Protein AF-A0A3M2EL88-F1 (afdb_monomer_lite)

Sequence (67 aa):
MTTWVEIELVDEKGEPVGGEAYWIRTASGRAITGRLDRQGRARVRGIDPGPCEITFPDLNATDWAQV

Radius of gyration: 11.99 Å; chains: 1; bounding box: 33×22×25 Å

pLDDT: mean 89.77, std 8.36, range [63.94, 97.25]

Foldseek 3Di:
DKAKDKFFDAAPVRQGDFFFKKWKQAPVRDIDIDTGHPRNMDMGIRGDPDDMDMDRVVDPPVRDDDD

Structure (mmCIF, N/CA/C/O backbone):
data_AF-A0A3M2EL88-F1
#
_entry.id   AF-A0A3M2EL88-F1
#
loop_
_atom_site.group_PDB
_atom_site.id
_atom_site.type_symbol
_atom_site.label_atom_id
_atom_site.label_alt_id
_atom_site.label_comp_id
_atom_site.label_asym_id
_atom_site.label_entity_id
_atom_site.label_seq_id
_atom_site.pdbx_PDB_ins_code
_atom_site.Cartn_x
_atom_site.Cartn_y
_atom_site.Cartn_z
_atom_site.occupancy
_atom_site.B_iso_or_equiv
_atom_site.auth_seq_id
_atom_site.auth_comp_id
_atom_site.auth_asym_id
_atom_site.auth_atom_id
_atom_site.pdbx_PDB_model_num
ATOM 1 N N . MET A 1 1 ? 19.045 -4.518 -5.095 1.00 71.69 1 MET A N 1
ATOM 2 C CA . MET A 1 1 ? 18.305 -4.797 -3.844 1.00 71.69 1 MET A CA 1
ATOM 3 C C . MET A 1 1 ? 16.845 -4.521 -4.114 1.00 71.69 1 MET A C 1
ATOM 5 O O . MET A 1 1 ? 16.559 -3.491 -4.701 1.00 71.69 1 MET A O 1
ATOM 9 N N . THR A 1 2 ? 15.954 -5.424 -3.726 1.00 84.88 2 THR A N 1
ATOM 10 C CA . THR A 1 2 ? 14.506 -5.240 -3.877 1.00 84.88 2 THR A CA 1
ATOM 11 C C . THR A 1 2 ? 13.850 -5.231 -2.507 1.00 84.88 2 THR A C 1
ATOM 13 O O . THR A 1 2 ? 14.236 -6.018 -1.641 1.00 84.88 2 THR A O 1
ATOM 16 N N . THR A 1 3 ? 12.856 -4.375 -2.322 1.00 92.88 3 THR A N 1
ATOM 17 C CA . THR A 1 3 ? 12.077 -4.235 -1.092 1.00 92.88 3 THR A CA 1
ATOM 18 C C . THR A 1 3 ? 10.679 -4.833 -1.268 1.00 92.88 3 THR A C 1
ATOM 20 O O . THR A 1 3 ? 10.387 -5.553 -2.236 1.00 92.88 3 THR A O 1
ATOM 23 N N . TRP A 1 4 ? 9.821 -4.583 -0.283 1.00 93.94 4 TRP A N 1
ATOM 24 C CA . TRP A 1 4 ? 8.414 -4.944 -0.296 1.00 93.94 4 TRP A CA 1
ATOM 25 C C . TRP A 1 4 ? 7.574 -3.793 0.260 1.00 93.94 4 TRP A C 1
ATOM 27 O O . TRP A 1 4 ? 8.073 -2.980 1.035 1.00 93.94 4 TRP A O 1
ATOM 37 N N . VAL A 1 5 ? 6.305 -3.765 -0.135 1.00 92.94 5 VAL A N 1
ATOM 38 C CA . VAL A 1 5 ? 5.253 -2.896 0.403 1.00 92.94 5 VAL A CA 1
ATOM 39 C C . VAL A 1 5 ? 4.097 -3.791 0.832 1.00 92.94 5 VAL A C 1
ATOM 41 O O . VAL A 1 5 ? 3.786 -4.777 0.158 1.00 92.94 5 VAL A O 1
ATOM 44 N N . GLU A 1 6 ? 3.490 -3.474 1.966 1.00 94.88 6 GLU A N 1
ATOM 45 C CA . GLU A 1 6 ? 2.249 -4.088 2.425 1.00 94.88 6 GLU A CA 1
ATOM 46 C C . GLU A 1 6 ? 1.205 -2.992 2.561 1.00 94.88 6 GLU A C 1
ATOM 48 O O . GLU A 1 6 ? 1.503 -1.898 3.035 1.00 94.88 6 GLU A O 1
ATOM 53 N N . ILE A 1 7 ? 0.017 -3.286 2.058 1.00 94.62 7 ILE A N 1
ATOM 54 C CA . ILE A 1 7 ? -1.145 -2.416 2.072 1.00 94.62 7 ILE A CA 1
ATOM 55 C C . ILE A 1 7 ? -2.147 -3.076 3.004 1.00 94.62 7 ILE A C 1
ATOM 57 O O . ILE A 1 7 ? -2.413 -4.270 2.852 1.00 94.62 7 ILE A O 1
ATOM 61 N N . GLU A 1 8 ? -2.697 -2.300 3.928 1.00 95.38 8 GLU A N 1
ATOM 62 C CA . GLU A 1 8 ? -3.837 -2.666 4.758 1.00 95.38 8 GLU A CA 1
ATOM 63 C C . GLU A 1 8 ? -4.892 -1.572 4.611 1.00 95.38 8 GLU A C 1
ATOM 65 O O . GLU A 1 8 ? -4.579 -0.386 4.718 1.00 95.38 8 GLU A O 1
ATOM 70 N N . LEU A 1 9 ? -6.121 -1.977 4.308 1.00 93.50 9 LEU A N 1
ATOM 71 C CA . LEU A 1 9 ? -7.268 -1.093 4.198 1.00 93.50 9 LEU A CA 1
ATOM 72 C C . LEU A 1 9 ? -8.340 -1.545 5.184 1.00 93.50 9 LEU A C 1
ATOM 74 O O . LEU A 1 9 ? -8.822 -2.681 5.134 1.00 93.50 9 LEU A O 1
ATOM 78 N N . VAL A 1 10 ? -8.721 -0.619 6.051 1.00 93.31 10 VAL A N 1
ATOM 79 C CA . VAL A 1 10 ? -9.795 -0.771 7.027 1.00 93.31 10 VAL A CA 1
ATOM 80 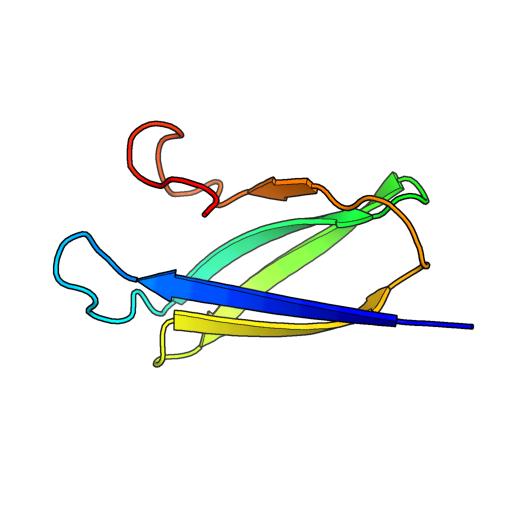C C . VAL A 1 10 ? -10.768 0.393 6.886 1.00 93.31 10 VAL A C 1
ATOM 82 O O . VAL A 1 10 ? -10.379 1.473 6.439 1.00 93.31 10 VAL A O 1
ATOM 85 N N . ASP A 1 11 ? -12.027 0.171 7.240 1.00 89.69 11 ASP A N 1
ATOM 86 C CA . ASP A 1 11 ? -13.039 1.223 7.274 1.00 89.69 11 ASP A CA 1
ATOM 87 C C . ASP A 1 11 ? -12.943 2.079 8.554 1.00 89.69 11 ASP A C 1
ATOM 89 O O . ASP A 1 11 ? -12.075 1.882 9.409 1.00 89.69 11 ASP A O 1
ATOM 93 N N . GLU A 1 12 ? -13.865 3.031 8.717 1.00 87.56 12 GLU A N 1
ATOM 94 C CA . GLU A 1 12 ? -13.926 3.926 9.885 1.00 87.56 12 GLU A CA 1
ATOM 95 C C . GLU A 1 12 ? -14.108 3.194 11.227 1.00 87.56 12 GLU A C 1
ATOM 97 O O . GLU A 1 12 ? -13.821 3.754 12.288 1.00 87.56 12 GLU A O 1
ATOM 102 N N . LYS A 1 13 ? -14.597 1.950 11.205 1.00 90.69 13 LYS A N 1
ATOM 103 C CA . LYS A 1 13 ? -14.781 1.103 12.390 1.00 90.69 13 LYS A CA 1
ATOM 104 C C . LYS A 1 13 ? -13.594 0.167 12.621 1.00 90.69 13 LYS A C 1
ATOM 106 O O . LYS A 1 13 ? -13.587 -0.552 13.621 1.00 90.69 13 LYS A O 1
ATOM 111 N N . GLY A 1 14 ? -12.599 0.185 11.735 1.00 90.44 14 GLY A N 1
ATOM 112 C CA . GLY A 1 14 ? -11.464 -0.728 11.752 1.00 90.44 14 GLY A CA 1
ATOM 113 C C . GLY A 1 14 ? -11.772 -2.102 11.149 1.00 90.44 14 GLY A C 1
ATOM 114 O O . GLY A 1 14 ? -10.992 -3.032 11.356 1.00 90.44 14 GLY A O 1
ATOM 115 N N . GLU A 1 15 ? -12.889 -2.268 10.433 1.00 93.88 15 GLU A N 1
ATOM 116 C CA . GLU A 1 15 ? -13.213 -3.522 9.753 1.00 93.88 15 GLU A CA 1
ATOM 117 C C . GLU A 1 15 ? -12.440 -3.622 8.425 1.00 93.88 15 GLU A C 1
ATOM 119 O O . GLU A 1 15 ? -12.349 -2.640 7.686 1.00 93.88 15 GLU A O 1
ATOM 124 N N . PRO A 1 16 ? -11.859 -4.789 8.091 1.00 95.94 16 PRO A N 1
ATOM 125 C CA . PRO A 1 16 ? -11.051 -4.938 6.887 1.00 95.94 16 PRO A CA 1
ATOM 126 C C . PRO A 1 16 ? -11.890 -4.811 5.613 1.00 95.94 16 PRO A C 1
ATOM 128 O O . PRO A 1 16 ? -12.883 -5.521 5.434 1.00 95.94 16 PRO A O 1
ATOM 131 N N . VAL A 1 17 ? -11.427 -3.985 4.676 1.00 93.88 17 VAL A N 1
ATOM 132 C CA . VAL A 1 17 ? -12.091 -3.777 3.383 1.00 93.88 17 VAL A CA 1
ATOM 133 C C . VAL A 1 17 ? -11.394 -4.618 2.316 1.00 93.88 17 VAL A C 1
ATOM 135 O O . VAL A 1 17 ? -10.411 -4.216 1.697 1.00 93.88 17 VAL A O 1
ATOM 138 N N . GLY A 1 18 ? -11.873 -5.848 2.136 1.00 95.31 18 GLY A N 1
ATOM 139 C CA . GLY A 1 18 ? -11.310 -6.787 1.169 1.00 95.31 18 GLY A CA 1
ATOM 140 C C . GLY A 1 18 ? -11.809 -6.597 -0.264 1.00 95.31 18 GLY A C 1
ATOM 141 O O . GLY A 1 18 ? -12.918 -6.133 -0.499 1.00 95.31 18 GLY A O 1
ATOM 142 N N . GLY A 1 19 ? -11.015 -7.044 -1.240 1.00 95.19 19 GLY A N 1
ATOM 143 C CA . GLY A 1 19 ? -11.406 -7.072 -2.654 1.00 95.19 19 GLY A CA 1
ATOM 144 C C . GLY A 1 19 ? -11.230 -5.759 -3.422 1.00 95.19 19 GLY A C 1
ATOM 145 O O . GLY A 1 19 ? -11.308 -5.795 -4.655 1.00 95.19 19 GLY A O 1
ATOM 146 N N . GLU A 1 20 ? -10.930 -4.653 -2.739 1.00 95.25 20 GLU A N 1
ATOM 147 C CA . GLU A 1 20 ? -10.668 -3.353 -3.364 1.00 95.25 20 GLU A CA 1
ATOM 148 C C . GLU A 1 20 ? -9.457 -3.399 -4.289 1.00 95.25 20 GLU A C 1
ATOM 150 O O . GLU A 1 20 ? -8.449 -4.058 -4.003 1.00 95.25 20 GLU A O 1
ATOM 155 N N . ALA A 1 21 ? -9.562 -2.709 -5.424 1.00 96.00 21 ALA A N 1
ATOM 156 C CA . ALA A 1 21 ? -8.437 -2.536 -6.324 1.00 96.00 21 ALA A CA 1
ATOM 157 C C . ALA A 1 21 ? -7.416 -1.582 -5.700 1.00 96.00 21 ALA A C 1
ATOM 159 O O . ALA A 1 21 ? -7.775 -0.563 -5.121 1.00 96.00 21 ALA A O 1
ATOM 160 N N . TYR A 1 22 ? -6.133 -1.889 -5.868 1.00 95.00 22 TYR A N 1
ATOM 161 C CA . TYR A 1 22 ? -5.049 -0.983 -5.510 1.00 95.00 22 TYR A CA 1
ATOM 162 C C . TYR A 1 22 ? -4.133 -0.749 -6.707 1.00 95.00 22 TYR A C 1
ATOM 164 O O . TYR A 1 22 ? -3.956 -1.611 -7.579 1.00 95.00 22 TYR A O 1
ATOM 172 N N . TRP A 1 23 ? -3.501 0.417 -6.712 1.00 95.38 23 TRP A N 1
ATOM 173 C CA . TRP A 1 23 ? -2.478 0.797 -7.669 1.00 95.38 23 TRP A CA 1
ATOM 174 C C . TRP A 1 23 ? -1.287 1.418 -6.936 1.00 95.38 23 TRP A C 1
ATOM 176 O O . TRP A 1 23 ? -1.461 2.251 -6.050 1.00 95.38 23 TRP A O 1
ATOM 186 N N . ILE A 1 24 ? -0.075 0.993 -7.296 1.00 93.69 24 ILE A N 1
ATOM 187 C CA . ILE A 1 24 ? 1.187 1.468 -6.726 1.00 93.69 24 ILE A CA 1
ATOM 188 C C . ILE A 1 24 ? 2.057 2.041 -7.844 1.00 93.69 24 ILE A C 1
ATOM 190 O O . ILE A 1 24 ? 2.366 1.329 -8.804 1.00 93.69 24 ILE A O 1
ATOM 194 N N . ARG A 1 25 ? 2.532 3.278 -7.682 1.00 94.31 25 ARG A N 1
ATOM 195 C CA . ARG A 1 25 ? 3.662 3.820 -8.447 1.00 94.31 25 ARG A CA 1
ATOM 196 C C . ARG A 1 25 ? 4.939 3.634 -7.657 1.00 94.31 25 ARG A C 1
ATOM 198 O O . ARG A 1 25 ? 5.072 4.199 -6.577 1.00 94.31 25 ARG A O 1
ATOM 205 N N . THR A 1 26 ? 5.888 2.882 -8.197 1.00 92.25 26 THR A N 1
ATOM 206 C CA . THR A 1 26 ? 7.222 2.765 -7.598 1.00 92.25 26 THR A CA 1
ATOM 207 C C . THR A 1 26 ? 8.075 4.000 -7.893 1.00 92.25 26 THR A C 1
ATOM 209 O O . THR A 1 26 ? 7.794 4.764 -8.822 1.00 92.25 26 THR A O 1
ATOM 212 N N . ALA A 1 27 ? 9.186 4.147 -7.169 1.00 90.31 27 ALA A N 1
ATOM 213 C CA . ALA A 1 27 ? 10.181 5.193 -7.417 1.00 90.31 27 ALA A CA 1
ATOM 214 C C . ALA A 1 27 ? 10.765 5.156 -8.842 1.00 90.31 27 ALA A C 1
ATOM 216 O O . ALA A 1 27 ? 11.131 6.191 -9.393 1.00 90.31 27 ALA A O 1
ATOM 217 N N . SER A 1 28 ? 10.821 3.971 -9.458 1.00 88.75 28 SER A N 1
ATOM 218 C CA . SER A 1 28 ? 11.252 3.776 -10.847 1.00 88.75 28 SER A CA 1
ATOM 219 C C . SER A 1 28 ? 10.186 4.148 -11.887 1.00 88.75 28 SER A C 1
ATOM 221 O O . SER A 1 28 ? 10.448 4.067 -13.084 1.00 88.75 28 SER A O 1
ATOM 223 N N . GLY A 1 29 ? 8.984 4.546 -11.457 1.00 88.44 29 GLY A N 1
ATOM 224 C CA . GLY A 1 29 ? 7.854 4.860 -12.334 1.00 88.44 29 GLY A CA 1
ATOM 225 C C . GLY A 1 29 ? 7.059 3.634 -12.789 1.00 88.44 29 GLY A C 1
ATOM 226 O O . GLY A 1 29 ? 6.135 3.772 -13.590 1.00 88.44 29 GLY A O 1
ATOM 227 N N . ARG A 1 30 ? 7.374 2.435 -12.282 1.00 91.50 30 ARG A N 1
ATOM 228 C CA . ARG A 1 30 ? 6.607 1.223 -12.583 1.00 91.50 30 ARG A CA 1
ATOM 229 C C . ARG A 1 30 ? 5.250 1.286 -11.885 1.00 91.50 30 ARG A C 1
ATOM 231 O O . ARG A 1 30 ? 5.171 1.536 -10.685 1.00 91.50 30 ARG A O 1
ATOM 238 N N . ALA A 1 31 ? 4.198 0.990 -12.641 1.00 92.69 31 ALA A N 1
ATOM 239 C CA . ALA A 1 31 ? 2.860 0.775 -12.111 1.00 92.69 31 ALA A CA 1
ATOM 240 C C . ALA A 1 31 ? 2.674 -0.696 -11.713 1.00 92.69 31 ALA A C 1
ATOM 242 O O . ALA A 1 31 ? 2.988 -1.604 -12.491 1.00 92.69 31 ALA A O 1
ATOM 243 N N . ILE A 1 32 ? 2.154 -0.934 -10.512 1.00 94.25 32 ILE A N 1
ATOM 244 C CA . ILE A 1 32 ? 1.770 -2.259 -10.022 1.00 94.25 32 ILE A CA 1
ATOM 245 C C . ILE A 1 32 ? 0.309 -2.201 -9.598 1.00 94.25 32 ILE A C 1
ATOM 247 O O . ILE A 1 32 ? -0.071 -1.330 -8.824 1.00 94.25 32 ILE A O 1
ATOM 251 N N . THR A 1 33 ? -0.498 -3.143 -10.075 1.00 95.56 33 THR A N 1
ATOM 252 C CA . THR A 1 33 ? -1.916 -3.247 -9.727 1.00 95.56 33 THR A CA 1
ATOM 253 C C . THR A 1 33 ? -2.237 -4.585 -9.091 1.00 95.56 33 THR A C 1
ATOM 255 O O . THR A 1 33 ? -1.5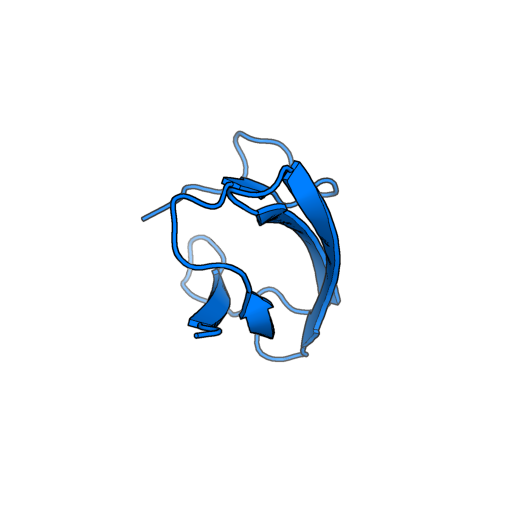36 -5.580 -9.296 1.00 95.56 33 THR A O 1
ATOM 258 N N . GLY A 1 34 ? -3.317 -4.611 -8.322 1.00 95.69 34 GLY A N 1
ATOM 259 C CA . GLY A 1 34 ? -3.876 -5.837 -7.777 1.00 95.69 34 GLY A CA 1
ATOM 260 C C . GLY A 1 34 ? -5.175 -5.571 -7.034 1.00 95.69 34 GLY A C 1
ATOM 261 O O . GLY A 1 34 ? -5.768 -4.500 -7.162 1.00 95.69 34 GLY A O 1
ATOM 262 N N . ARG A 1 35 ? -5.616 -6.569 -6.270 1.00 96.75 35 ARG A N 1
ATOM 263 C CA . ARG A 1 35 ? -6.755 -6.459 -5.358 1.00 96.75 35 ARG A CA 1
ATOM 264 C C . ARG A 1 35 ? -6.357 -6.914 -3.966 1.00 96.75 35 ARG A C 1
ATOM 266 O O . ARG A 1 35 ? -5.537 -7.826 -3.835 1.00 96.75 35 ARG A O 1
ATOM 273 N N . LEU A 1 36 ? -6.942 -6.283 -2.956 1.00 97.00 36 LEU A N 1
ATOM 274 C CA . LEU A 1 36 ? -6.798 -6.707 -1.571 1.00 97.00 36 LEU A CA 1
ATOM 275 C C . LEU A 1 36 ? -7.420 -8.092 -1.372 1.00 97.00 36 LEU A C 1
ATOM 277 O O . LEU A 1 36 ? -8.416 -8.454 -2.006 1.00 97.00 36 LEU A O 1
ATOM 281 N N . ASP A 1 37 ? -6.830 -8.875 -0.477 1.00 96.69 37 ASP A N 1
ATOM 282 C CA . ASP A 1 37 ? -7.390 -10.144 -0.040 1.00 96.69 37 ASP A CA 1
ATOM 283 C C . ASP A 1 37 ? -8.656 -9.934 0.814 1.00 96.69 37 ASP A C 1
ATOM 285 O O . ASP A 1 37 ? -9.096 -8.814 1.069 1.00 96.69 37 ASP A O 1
ATOM 289 N N . ARG A 1 38 ? -9.271 -11.027 1.282 1.00 96.06 38 ARG A N 1
ATOM 290 C CA . ARG A 1 38 ? -10.478 -10.959 2.130 1.00 96.06 38 ARG A CA 1
ATOM 291 C C . ARG A 1 38 ? -10.256 -10.289 3.490 1.00 96.06 38 ARG A C 1
ATOM 293 O O . ARG A 1 38 ? -11.230 -10.024 4.179 1.00 96.06 38 ARG A O 1
ATOM 300 N N . GLN A 1 39 ? -9.008 -10.075 3.890 1.00 96.25 39 GLN A N 1
ATOM 301 C CA . GLN A 1 39 ? -8.629 -9.415 5.135 1.00 96.25 39 GLN A CA 1
ATOM 302 C C . GLN A 1 39 ? -8.227 -7.955 4.888 1.00 96.25 39 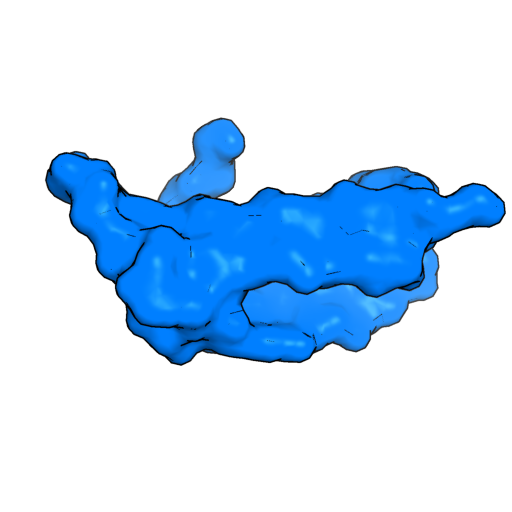GLN A C 1
ATOM 304 O O . GLN A 1 39 ? -7.644 -7.347 5.775 1.00 96.25 39 GLN A O 1
ATOM 309 N N . GLY A 1 40 ? -8.514 -7.398 3.705 1.00 96.00 40 GLY A N 1
ATOM 310 C CA . GLY A 1 40 ? -8.181 -6.013 3.379 1.00 96.00 40 GLY A CA 1
ATOM 311 C C . GLY A 1 40 ? -6.686 -5.786 3.191 1.00 96.00 40 GLY A C 1
ATOM 312 O O . GLY A 1 40 ? -6.214 -4.671 3.381 1.00 96.00 40 GLY A O 1
ATOM 313 N N . ARG A 1 41 ? -5.914 -6.827 2.837 1.00 97.25 41 ARG A N 1
ATOM 314 C CA . ARG A 1 41 ? -4.453 -6.730 2.733 1.00 97.25 41 ARG A CA 1
ATOM 315 C C . ARG A 1 41 ? -3.911 -7.129 1.373 1.00 97.25 41 ARG A C 1
ATOM 317 O O . ARG A 1 41 ? -4.427 -8.022 0.705 1.00 97.25 41 ARG A O 1
ATOM 324 N N . ALA A 1 42 ? -2.801 -6.515 0.988 1.00 96.88 42 ALA A N 1
ATOM 325 C CA . ALA A 1 42 ? -1.989 -6.962 -0.135 1.00 96.88 42 ALA A CA 1
ATOM 326 C C . ALA A 1 42 ? -0.509 -6.778 0.171 1.00 96.88 42 ALA A C 1
ATOM 328 O O . ALA A 1 42 ? -0.093 -5.751 0.699 1.00 96.88 42 ALA A O 1
ATOM 329 N N . ARG A 1 43 ? 0.311 -7.759 -0.213 1.00 95.81 43 ARG A N 1
ATOM 330 C CA . ARG A 1 43 ? 1.764 -7.677 -0.068 1.00 95.81 43 ARG A CA 1
ATOM 331 C C . ARG A 1 43 ? 2.438 -7.788 -1.420 1.00 95.81 43 ARG A C 1
ATOM 333 O O . ARG A 1 43 ? 2.359 -8.821 -2.084 1.00 95.81 43 ARG A O 1
ATOM 340 N N . VAL A 1 44 ? 3.173 -6.748 -1.788 1.00 94.00 44 VAL A N 1
ATOM 341 C CA . VAL A 1 44 ? 3.913 -6.671 -3.046 1.00 94.00 44 VAL A CA 1
ATOM 342 C C . VAL A 1 44 ? 5.406 -6.748 -2.755 1.00 94.00 44 VAL A C 1
ATOM 344 O O . VAL A 1 44 ? 5.941 -5.987 -1.954 1.00 94.00 44 VAL A O 1
ATOM 347 N N . ARG A 1 45 ? 6.096 -7.688 -3.402 1.00 93.88 45 ARG A N 1
ATOM 348 C CA . ARG A 1 45 ? 7.555 -7.860 -3.315 1.00 93.88 45 ARG A CA 1
ATOM 349 C C . ARG A 1 45 ? 8.209 -7.456 -4.632 1.00 93.88 45 ARG A C 1
ATOM 351 O O . ARG A 1 45 ? 7.541 -7.396 -5.659 1.00 93.88 45 ARG A O 1
ATOM 358 N N . GLY A 1 46 ? 9.524 -7.252 -4.613 1.00 91.00 46 GLY A N 1
ATOM 359 C CA . GLY A 1 46 ? 10.261 -6.913 -5.831 1.00 91.00 46 GLY A CA 1
ATOM 360 C C . GLY A 1 46 ? 10.128 -5.438 -6.207 1.00 91.00 46 GLY A C 1
ATOM 361 O O . GLY A 1 46 ? 10.238 -5.106 -7.382 1.00 91.00 46 GLY A O 1
ATOM 362 N N . ILE A 1 47 ? 9.844 -4.578 -5.225 1.00 90.00 47 ILE A N 1
ATOM 363 C CA . ILE A 1 47 ? 9.732 -3.135 -5.432 1.00 90.00 47 ILE A CA 1
ATOM 364 C C . ILE A 1 47 ? 11.119 -2.504 -5.333 1.00 90.00 47 ILE A C 1
ATOM 366 O O . ILE A 1 47 ? 11.948 -2.914 -4.516 1.00 90.00 47 ILE A O 1
ATOM 370 N N . ASP A 1 48 ? 11.386 -1.532 -6.199 1.00 89.06 48 ASP A N 1
ATOM 371 C CA . ASP A 1 48 ? 12.621 -0.763 -6.133 1.00 89.06 48 ASP A CA 1
ATOM 372 C C . ASP A 1 48 ? 12.608 0.122 -4.877 1.00 89.06 48 ASP A C 1
ATOM 374 O O . ASP A 1 48 ? 11.599 0.779 -4.607 1.00 89.06 48 ASP A O 1
ATOM 378 N N . PRO A 1 49 ? 13.698 0.160 -4.094 1.00 89.56 49 PRO A N 1
ATOM 379 C CA . PRO A 1 49 ? 13.770 1.005 -2.909 1.00 89.56 49 PRO A CA 1
ATOM 380 C C . PRO A 1 49 ? 13.573 2.481 -3.277 1.00 89.56 49 PRO A C 1
ATOM 382 O O . PRO A 1 49 ? 14.217 2.991 -4.193 1.00 89.56 49 PRO A O 1
ATOM 385 N N . GLY A 1 50 ? 12.710 3.170 -2.533 1.00 89.31 50 GLY A N 1
ATOM 386 C CA . GLY A 1 50 ? 12.406 4.583 -2.740 1.00 89.31 50 GLY A CA 1
ATOM 387 C C . GLY A 1 50 ? 10.942 4.915 -2.437 1.00 89.31 50 GLY A C 1
ATOM 388 O O . GLY A 1 50 ? 10.195 4.040 -1.990 1.00 89.31 50 GLY A O 1
ATOM 389 N N . PRO A 1 51 ? 10.527 6.174 -2.662 1.00 89.44 51 PRO A N 1
ATOM 390 C CA . PRO A 1 51 ? 9.149 6.591 -2.449 1.00 89.44 51 PRO A CA 1
ATOM 391 C C . PRO A 1 51 ? 8.210 5.830 -3.386 1.00 89.44 51 PRO A C 1
ATOM 393 O O . PRO A 1 51 ? 8.492 5.672 -4.574 1.00 89.44 51 PRO A O 1
ATOM 396 N N . CYS A 1 52 ? 7.090 5.371 -2.840 1.00 90.94 52 CYS A N 1
ATOM 397 C CA . CYS A 1 52 ? 6.004 4.787 -3.608 1.00 90.94 52 CYS A CA 1
ATOM 398 C C . CYS A 1 52 ? 4.725 5.570 -3.329 1.00 90.94 52 CYS A C 1
ATOM 400 O O . CYS A 1 52 ? 4.516 6.028 -2.208 1.00 90.94 52 CYS A O 1
ATOM 402 N N . GLU A 1 53 ? 3.873 5.698 -4.336 1.00 91.50 53 GLU A N 1
ATOM 403 C CA . GLU A 1 53 ? 2.529 6.251 -4.178 1.00 91.50 53 GLU A CA 1
ATOM 404 C C . GLU A 1 53 ? 1.519 5.127 -4.305 1.00 91.50 53 GLU A C 1
ATOM 406 O O . GLU A 1 53 ? 1.640 4.294 -5.203 1.00 91.50 53 GLU A O 1
ATOM 411 N N . ILE A 1 54 ? 0.539 5.105 -3.409 1.00 91.69 54 ILE A N 1
ATOM 412 C CA . ILE A 1 54 ? -0.499 4.080 -3.351 1.00 91.69 54 ILE A CA 1
ATOM 413 C C . ILE A 1 54 ? -1.846 4.779 -3.501 1.00 91.69 54 ILE A C 1
ATOM 415 O O . ILE A 1 54 ? -2.062 5.857 -2.953 1.00 91.69 54 ILE A O 1
ATOM 419 N N . THR A 1 55 ? -2.744 4.180 -4.274 1.00 91.62 55 THR A N 1
ATOM 420 C CA . THR A 1 55 ? -4.107 4.677 -4.477 1.00 91.62 55 THR A CA 1
ATOM 421 C C . THR A 1 55 ? -5.079 3.510 -4.616 1.00 91.62 55 THR A C 1
ATOM 423 O O . THR A 1 55 ? -4.722 2.444 -5.127 1.00 91.62 55 THR A O 1
ATOM 426 N N . PHE A 1 56 ? -6.310 3.735 -4.162 1.00 92.31 56 PHE A N 1
ATOM 427 C CA . PHE A 1 56 ? -7.456 2.858 -4.365 1.00 92.31 56 PHE A CA 1
ATOM 428 C C . PHE A 1 56 ? -8.381 3.514 -5.400 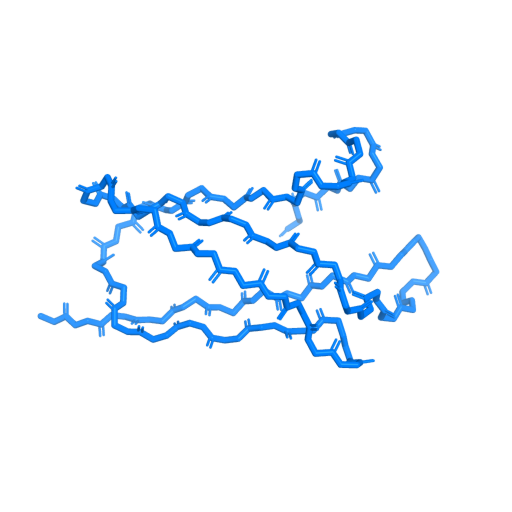1.00 92.31 56 PHE A C 1
ATOM 430 O O . PHE A 1 56 ? -9.147 4.401 -5.035 1.00 92.31 56 PHE A O 1
ATOM 437 N N . PRO A 1 57 ? -8.286 3.159 -6.696 1.00 89.69 57 PRO A N 1
ATOM 438 C CA . PRO A 1 57 ? -8.984 3.876 -7.769 1.00 89.69 57 PRO A CA 1
ATOM 439 C C . PRO A 1 57 ? -10.510 3.746 -7.720 1.00 89.69 57 PRO A C 1
ATOM 441 O O . PRO A 1 57 ? -11.200 4.588 -8.289 1.00 89.69 57 PRO A O 1
ATOM 444 N N . ASP A 1 58 ? -11.017 2.704 -7.060 1.00 88.38 58 ASP A N 1
ATOM 445 C CA . ASP A 1 58 ? -12.452 2.452 -6.913 1.00 88.38 58 ASP A CA 1
ATOM 446 C C . ASP A 1 58 ? -13.048 3.187 -5.690 1.00 88.38 58 ASP A C 1
ATOM 448 O O . ASP A 1 58 ? -14.268 3.279 -5.565 1.00 88.38 58 ASP A O 1
ATOM 452 N N . LEU A 1 59 ? -12.201 3.760 -4.823 1.00 85.56 59 LEU A N 1
ATOM 453 C CA . LEU A 1 59 ? -12.604 4.582 -3.680 1.00 85.56 59 LEU A CA 1
ATOM 454 C C . LEU A 1 59 ? -12.379 6.060 -4.001 1.00 85.56 59 LEU A C 1
ATOM 456 O O . LEU A 1 59 ? -11.353 6.429 -4.583 1.00 85.56 59 LEU A O 1
ATOM 460 N N . ASN A 1 60 ? -13.293 6.946 -3.593 1.00 75.25 60 ASN A N 1
ATOM 461 C CA . ASN A 1 60 ? -13.005 8.370 -3.738 1.00 75.25 60 ASN A CA 1
ATOM 462 C C . ASN A 1 60 ? -11.858 8.748 -2.801 1.00 75.25 60 ASN A C 1
ATOM 464 O O . ASN A 1 60 ? -11.713 8.203 -1.711 1.00 75.25 60 ASN A O 1
ATOM 468 N N . ALA A 1 61 ? -11.059 9.741 -3.191 1.00 66.44 61 ALA A N 1
ATOM 469 C CA . ALA A 1 61 ? -9.941 10.224 -2.375 1.00 66.44 61 ALA A CA 1
ATOM 470 C C . ALA A 1 61 ? -10.368 10.784 -0.999 1.00 66.44 61 ALA A C 1
ATOM 472 O O . ALA A 1 61 ? -9.520 11.039 -0.154 1.00 66.44 61 ALA A O 1
ATOM 473 N N . THR A 1 62 ? -11.666 11.018 -0.789 1.00 70.81 62 THR A N 1
ATOM 474 C CA . THR A 1 62 ? -12.245 11.439 0.496 1.00 70.81 62 THR A CA 1
ATOM 475 C C . THR A 1 62 ? -12.667 10.253 1.369 1.00 70.81 62 THR A C 1
ATOM 477 O O . THR A 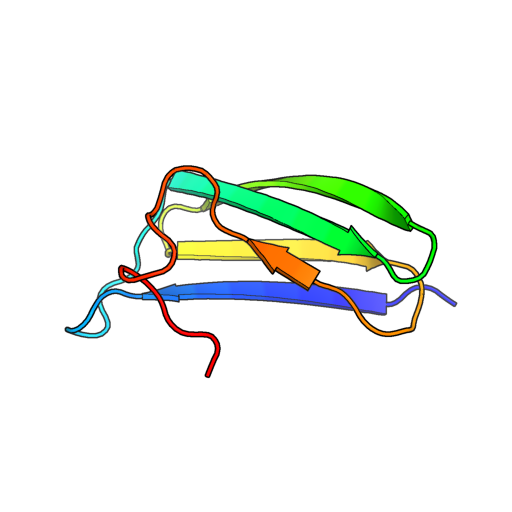1 62 ? -12.887 10.440 2.560 1.00 70.81 62 THR A O 1
ATOM 480 N N . ASP A 1 63 ? -12.747 9.049 0.798 1.00 69.25 63 ASP A N 1
ATOM 481 C CA . ASP A 1 63 ? -13.252 7.841 1.463 1.00 69.25 63 ASP A CA 1
ATOM 482 C C . ASP A 1 63 ? -12.143 7.077 2.211 1.00 69.25 63 ASP A C 1
ATOM 484 O O . ASP A 1 63 ? -12.423 6.125 2.934 1.00 69.25 63 ASP A O 1
ATOM 488 N N . TRP A 1 64 ? -10.875 7.471 2.043 1.00 71.19 64 TRP A N 1
ATOM 489 C CA . TRP A 1 64 ? -9.736 6.844 2.710 1.00 71.19 64 TRP A CA 1
ATOM 490 C C . TRP A 1 64 ? -8.636 7.858 3.030 1.00 71.19 64 TRP A C 1
ATOM 492 O O . TRP A 1 64 ? -8.465 8.866 2.344 1.00 71.19 64 TRP A O 1
ATOM 502 N N . ALA A 1 65 ? -7.863 7.576 4.078 1.00 71.44 65 ALA A N 1
ATOM 503 C CA . ALA A 1 65 ? -6.726 8.387 4.490 1.00 71.44 65 ALA A CA 1
ATOM 504 C C . ALA A 1 65 ? -5.473 7.517 4.621 1.00 71.44 65 ALA A C 1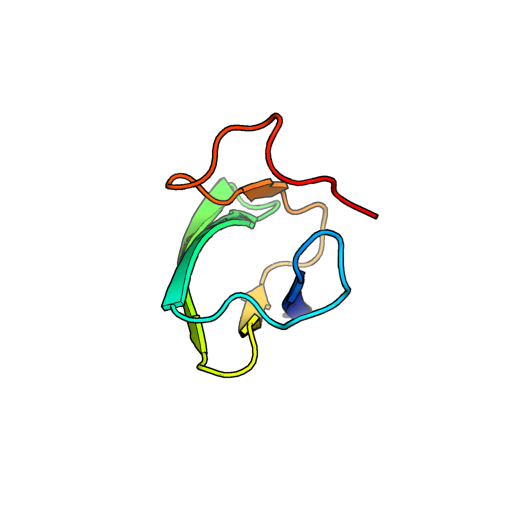
ATOM 506 O O . ALA A 1 65 ? -5.531 6.405 5.142 1.00 71.44 65 ALA A O 1
ATOM 507 N N . GLN A 1 66 ? -4.334 8.036 4.159 1.00 69.69 66 GLN A N 1
ATOM 508 C CA . GLN A 1 66 ? -3.036 7.414 4.400 1.00 69.69 66 GLN A CA 1
ATOM 509 C C . GLN A 1 66 ? -2.561 7.820 5.802 1.00 69.69 66 GLN A C 1
ATOM 511 O O . GLN A 1 66 ? -2.252 8.992 6.026 1.00 69.69 66 GLN A O 1
ATOM 516 N N . VAL A 1 67 ? -2.547 6.862 6.728 1.00 63.94 67 VAL A N 1
ATOM 517 C CA . VAL A 1 67 ? -2.075 7.018 8.118 1.00 63.94 67 VAL A CA 1
ATOM 518 C C . VAL A 1 67 ? -0.667 6.477 8.309 1.00 63.94 67 VAL A C 1
ATOM 520 O O . VAL A 1 67 ? -0.286 5.533 7.582 1.00 63.94 67 VAL A O 1
#

Secondary structure (DSSP, 8-state):
--EEEEEE-B-TTS-B--S-EEEEE-TTS-EEEEE--TTSEEEEEEEPSS--EEE-TTS-TTS----